Protein AF-A0A1H0ES76-F1 (afdb_monomer_lite)

Radius of gyration: 11.17 Å; chains: 1; bounding box: 20×21×28 Å

Secondary structure (DSSP, 8-state):
-EEEEEETTEEEEEEEEEEEEEEEEEEETTEEEEEEEETTTTEEEEEEEEHHHHH--

Structure (mmCIF, N/CA/C/O backbone):
data_AF-A0A1H0ES76-F1
#
_entry.id   AF-A0A1H0ES76-F1
#
loop_
_atom_site.group_PDB
_atom_site.id
_atom_site.type_symbol
_atom_site.label_atom_id
_atom_site.label_alt_id
_atom_site.label_comp_id
_atom_site.label_asym_id
_atom_site.label_entity_id
_atom_site.label_seq_id
_atom_site.pdbx_PDB_ins_code
_atom_site.Cartn_x
_atom_site.Cartn_y
_atom_site.Cartn_z
_atom_site.occupancy
_atom_site.B_iso_or_equiv
_atom_site.auth_seq_id
_atom_site.auth_comp_id
_atom_site.auth_asym_id
_atom_site.auth_atom_id
_atom_site.pdbx_PDB_model_num
ATOM 1 N N . MET A 1 1 ? 3.917 -6.603 0.860 1.00 88.88 1 MET A N 1
ATOM 2 C CA . MET A 1 1 ? 4.636 -5.386 1.299 1.00 88.88 1 MET A CA 1
ATOM 3 C C . MET A 1 1 ? 4.093 -4.911 2.649 1.00 88.88 1 MET A C 1
ATOM 5 O O . MET A 1 1 ? 2.913 -5.111 2.916 1.00 88.88 1 MET A O 1
ATOM 9 N N . GLU A 1 2 ? 4.911 -4.296 3.506 1.00 92.12 2 GLU A N 1
ATOM 10 C CA . GLU A 1 2 ? 4.445 -3.634 4.737 1.00 92.12 2 GLU A CA 1
ATOM 11 C C . GLU A 1 2 ? 4.714 -2.127 4.664 1.00 92.12 2 GLU A C 1
ATOM 13 O O . GLU A 1 2 ? 5.838 -1.713 4.397 1.00 92.12 2 GLU A O 1
ATOM 18 N N . VAL A 1 3 ? 3.691 -1.309 4.921 1.00 91.00 3 VAL A N 1
ATOM 19 C CA . VAL A 1 3 ? 3.783 0.160 4.925 1.00 91.00 3 VAL A CA 1
ATOM 20 C C . VAL A 1 3 ? 3.413 0.689 6.305 1.00 91.00 3 VAL A C 1
ATOM 22 O O . VAL A 1 3 ? 2.449 0.238 6.924 1.00 91.00 3 VAL A O 1
ATOM 25 N N . ILE A 1 4 ? 4.182 1.652 6.811 1.00 92.62 4 ILE A N 1
ATOM 26 C CA . ILE A 1 4 ? 3.934 2.266 8.117 1.00 92.62 4 ILE A CA 1
ATOM 27 C C . ILE A 1 4 ? 3.209 3.595 7.913 1.00 92.62 4 ILE A C 1
ATOM 29 O O . ILE A 1 4 ? 3.817 4.587 7.518 1.00 92.62 4 ILE A O 1
ATOM 33 N N . GLU A 1 5 ? 1.927 3.645 8.268 1.00 90.06 5 GLU A N 1
ATOM 34 C CA . GLU A 1 5 ? 1.176 4.899 8.336 1.00 90.06 5 GLU A CA 1
ATOM 35 C C . GLU A 1 5 ? 1.289 5.483 9.751 1.00 90.06 5 GLU A C 1
ATOM 37 O O . GLU A 1 5 ? 1.050 4.797 10.748 1.00 90.06 5 GLU A O 1
ATOM 42 N N . THR A 1 6 ? 1.633 6.770 9.866 1.00 90.81 6 THR A N 1
ATOM 43 C CA . THR A 1 6 ? 1.559 7.492 11.146 1.00 90.81 6 THR A CA 1
ATOM 44 C C . THR A 1 6 ? 0.387 8.463 11.130 1.00 90.81 6 THR A C 1
ATOM 46 O O . THR A 1 6 ? 0.445 9.514 10.497 1.00 90.81 6 THR A O 1
ATOM 49 N N . LYS A 1 7 ? -0.665 8.155 11.892 1.00 87.00 7 LYS A N 1
ATOM 50 C CA . LYS A 1 7 ? -1.874 8.979 11.992 1.00 87.00 7 LYS A CA 1
ATOM 51 C C . LYS A 1 7 ? -2.118 9.398 13.434 1.00 87.00 7 LYS A C 1
ATOM 53 O O . LYS A 1 7 ? -2.287 8.567 14.323 1.00 87.00 7 LYS A O 1
ATOM 58 N N . ARG A 1 8 ? -2.143 10.714 13.684 1.00 87.62 8 ARG A N 1
ATOM 59 C CA . ARG A 1 8 ? -2.356 11.308 15.026 1.00 87.62 8 ARG A CA 1
ATOM 60 C C . ARG A 1 8 ? -1.403 10.752 16.101 1.00 87.62 8 ARG A C 1
ATOM 62 O O . ARG A 1 8 ? -1.817 10.477 17.223 1.00 87.62 8 ARG A O 1
ATOM 69 N N . GLY A 1 9 ? -0.136 10.539 15.743 1.00 90.75 9 GLY A N 1
ATOM 70 C CA . GLY A 1 9 ? 0.882 9.993 16.649 1.00 90.75 9 GLY A CA 1
ATOM 71 C C . GLY A 1 9 ? 0.784 8.484 16.904 1.00 90.75 9 GLY A C 1
ATOM 72 O O . GLY A 1 9 ? 1.603 7.948 17.645 1.00 90.75 9 GLY A O 1
ATOM 73 N N . ARG A 1 10 ? -0.175 7.779 16.288 1.00 90.44 10 ARG A N 1
ATOM 74 C CA . ARG A 1 10 ? -0.234 6.313 16.287 1.00 90.44 10 ARG A CA 1
ATOM 75 C C . ARG A 1 10 ? 0.344 5.782 14.984 1.00 90.44 10 ARG A C 1
ATOM 77 O O . ARG A 1 10 ? -0.005 6.277 13.916 1.00 90.44 10 ARG A O 1
ATOM 84 N N . LYS A 1 11 ? 1.223 4.789 15.095 1.00 93.25 11 LYS A N 1
ATOM 85 C CA . LYS A 1 11 ? 1.767 4.056 13.952 1.00 93.25 11 LYS A CA 1
ATOM 86 C C . LYS A 1 11 ? 0.922 2.810 13.719 1.00 93.25 11 LYS A C 1
ATOM 88 O O . LYS A 1 11 ? 0.716 2.045 14.659 1.00 93.25 11 LYS A O 1
ATOM 93 N N . THR A 1 12 ? 0.471 2.616 12.489 1.00 92.81 12 THR A N 1
ATOM 94 C CA . THR A 1 12 ? -0.218 1.407 12.036 1.00 92.81 12 THR A CA 1
ATOM 95 C C . THR A 1 12 ? 0.616 0.780 10.931 1.00 92.81 12 THR A C 1
ATOM 97 O O . THR A 1 12 ? 1.075 1.480 10.032 1.00 92.81 12 THR A O 1
ATOM 100 N N . ILE A 1 13 ? 0.825 -0.532 11.006 1.00 94.88 13 ILE A N 1
ATOM 101 C CA . ILE A 1 13 ? 1.505 -1.290 9.955 1.00 94.88 13 ILE A CA 1
ATOM 102 C C . ILE A 1 13 ? 0.424 -1.885 9.048 1.00 94.88 13 ILE A C 1
ATOM 104 O O . ILE A 1 13 ? -0.398 -2.695 9.486 1.00 94.88 13 ILE A O 1
ATOM 108 N N . HIS A 1 14 ? 0.400 -1.445 7.796 1.00 94.06 14 HIS A N 1
ATOM 109 C CA . HIS A 1 14 ? -0.482 -1.953 6.756 1.00 94.06 14 HIS A CA 1
ATOM 110 C C . HIS A 1 14 ? 0.252 -3.051 6.001 1.00 94.06 14 HIS A C 1
ATOM 112 O O . HIS A 1 14 ? 1.286 -2.797 5.388 1.00 94.06 14 HIS A O 1
ATOM 118 N N . ARG A 1 15 ? -0.288 -4.266 6.026 1.00 95.38 15 ARG A N 1
ATOM 119 C CA . ARG A 1 15 ? 0.186 -5.361 5.188 1.00 95.38 15 ARG A CA 1
ATOM 120 C C . ARG A 1 15 ? -0.585 -5.318 3.872 1.00 95.38 15 ARG A C 1
ATOM 122 O O . ARG A 1 15 ? -1.793 -5.544 3.862 1.00 95.38 15 ARG A O 1
ATOM 129 N N . LEU A 1 16 ? 0.105 -4.937 2.804 1.00 94.88 16 LEU A N 1
ATOM 130 C CA . LEU A 1 16 ? -0.441 -4.759 1.461 1.00 94.88 16 LEU A CA 1
ATOM 131 C C . LEU A 1 16 ? -0.061 -5.957 0.590 1.00 94.88 16 LEU A C 1
ATOM 133 O O . LEU A 1 16 ? 1.104 -6.375 0.580 1.00 94.88 16 LEU A O 1
ATOM 137 N N . ASP A 1 17 ? -1.035 -6.485 -0.142 1.00 93.88 17 ASP A N 1
ATOM 138 C CA . ASP A 1 17 ? -0.824 -7.514 -1.157 1.00 93.88 17 ASP A CA 1
ATOM 139 C C . ASP A 1 17 ? -0.699 -6.852 -2.533 1.00 93.88 17 ASP A C 1
ATOM 141 O O . ASP A 1 17 ? -1.693 -6.595 -3.206 1.00 93.88 17 ASP A O 1
ATOM 145 N N . THR A 1 18 ? 0.536 -6.553 -2.939 1.00 90.50 18 THR A N 1
ATOM 146 C CA . THR A 1 18 ? 0.857 -5.855 -4.195 1.00 90.50 18 THR A CA 1
ATOM 147 C C . THR A 1 18 ? 0.601 -6.703 -5.442 1.00 90.50 18 THR A C 1
ATOM 149 O O . THR A 1 18 ? 0.636 -6.169 -6.545 1.00 90.50 18 THR A O 1
ATOM 152 N N . SER A 1 19 ? 0.273 -7.991 -5.283 1.00 91.12 19 SER A N 1
ATOM 153 C CA . SER A 1 19 ? -0.224 -8.832 -6.378 1.00 91.12 19 SER A CA 1
ATOM 154 C C . SER A 1 19 ? -1.712 -8.608 -6.672 1.00 91.12 19 SER A C 1
ATOM 156 O O . SER A 1 19 ? -2.193 -8.921 -7.761 1.00 91.12 19 SER A O 1
ATOM 158 N N . GLN A 1 20 ? -2.444 -8.043 -5.707 1.00 94.12 20 GLN A N 1
ATOM 159 C CA . GLN A 1 20 ? -3.856 -7.711 -5.811 1.00 94.12 20 GLN A CA 1
ATOM 160 C C . GLN A 1 20 ? -4.014 -6.196 -5.907 1.00 94.12 20 GLN A C 1
ATOM 162 O O . GLN A 1 20 ? -4.143 -5.499 -4.899 1.00 94.12 20 GLN A O 1
ATOM 167 N N . VAL A 1 21 ? -4.022 -5.697 -7.141 1.00 94.88 21 VAL A N 1
ATOM 168 C CA . VAL A 1 21 ? -4.230 -4.284 -7.472 1.00 94.88 21 VAL A CA 1
ATOM 169 C C . VAL A 1 21 ? -5.474 -4.160 -8.342 1.00 94.88 21 VAL A C 1
ATOM 171 O O . VAL A 1 21 ? -5.572 -4.811 -9.379 1.00 94.88 21 VAL A O 1
ATOM 174 N N . ASP A 1 22 ? -6.425 -3.334 -7.908 1.00 96.06 22 ASP A N 1
ATOM 175 C CA . ASP A 1 22 ? -7.682 -3.102 -8.631 1.00 96.06 22 ASP A CA 1
ATOM 176 C C . ASP A 1 22 ? -7.555 -1.929 -9.611 1.00 96.06 22 ASP A C 1
ATOM 178 O O . ASP A 1 22 ? -8.002 -2.013 -10.754 1.00 96.06 22 ASP A O 1
ATOM 182 N N . GLN A 1 23 ? -6.928 -0.828 -9.181 1.00 96.38 23 GLN A N 1
ATOM 183 C CA . GLN A 1 23 ? -6.816 0.404 -9.969 1.00 96.38 23 GLN A CA 1
ATOM 184 C C . GLN A 1 23 ? -5.463 1.078 -9.778 1.00 96.38 23 GLN A C 1
ATOM 186 O O . GLN A 1 23 ? -4.863 1.008 -8.708 1.00 96.38 23 GLN A O 1
ATOM 191 N N . LEU A 1 24 ? -5.024 1.779 -10.819 1.00 95.94 24 LEU A N 1
ATOM 192 C CA . LEU A 1 24 ? -3.874 2.674 -10.807 1.00 95.94 24 LEU A CA 1
ATOM 193 C C . LEU A 1 24 ? -4.362 4.083 -11.133 1.00 95.94 24 LEU A C 1
ATOM 195 O O . LEU A 1 24 ? -5.237 4.241 -11.986 1.00 95.94 24 LEU A O 1
ATOM 199 N N . ASP A 1 25 ? -3.797 5.077 -10.459 1.00 95.56 25 ASP A N 1
ATOM 200 C CA . ASP A 1 25 ? -4.150 6.484 -10.647 1.00 95.56 25 ASP A CA 1
ATOM 201 C C . ASP A 1 25 ? -2.894 7.319 -10.962 1.00 95.56 25 ASP A C 1
ATOM 203 O O . ASP A 1 25 ? -2.303 7.179 -12.036 1.00 95.56 25 ASP A O 1
ATOM 207 N N . GLU A 1 26 ? -2.427 8.149 -10.031 1.00 96.69 26 GLU A N 1
ATOM 208 C CA . GLU A 1 26 ? -1.313 9.076 -10.246 1.00 96.69 26 GLU A CA 1
ATOM 209 C C . GLU A 1 26 ? 0.079 8.418 -10.176 1.00 96.69 26 GLU A C 1
ATOM 211 O O . GLU A 1 26 ? 0.328 7.525 -9.369 1.00 96.69 26 GLU A O 1
ATOM 216 N N . ILE A 1 27 ? 1.026 8.916 -10.981 1.00 96.38 27 ILE A N 1
ATOM 217 C CA . ILE A 1 27 ? 2.459 8.582 -10.886 1.00 96.38 27 ILE A CA 1
ATOM 2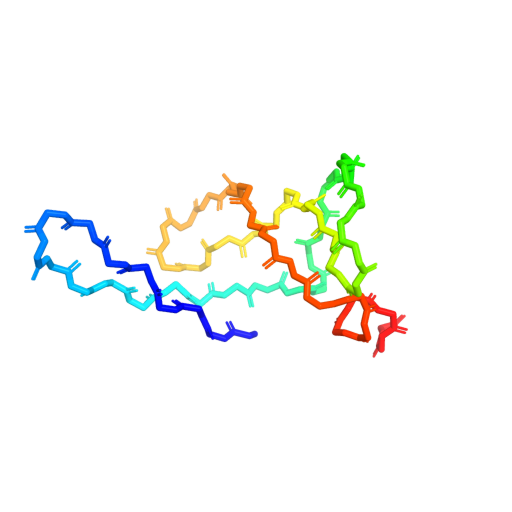18 C C . ILE A 1 27 ? 3.207 9.783 -10.311 1.00 96.38 27 ILE A C 1
ATOM 220 O O . ILE A 1 27 ? 3.058 10.901 -10.806 1.00 96.38 27 ILE A O 1
ATOM 224 N N . SER A 1 28 ? 4.061 9.542 -9.317 1.00 94.44 28 SER A N 1
ATOM 225 C CA . SER A 1 28 ? 4.911 10.563 -8.702 1.00 94.44 28 SER A CA 1
ATOM 226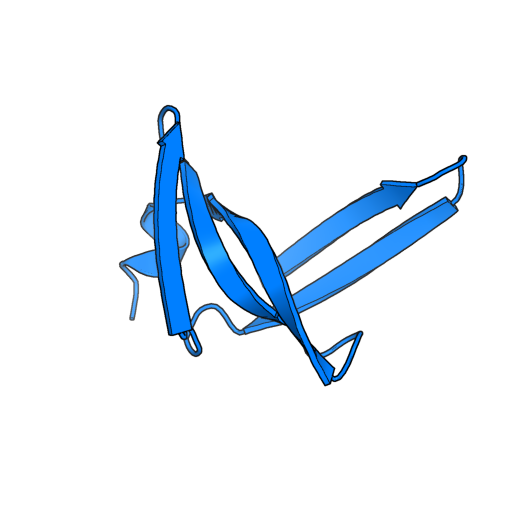 C C . SER A 1 28 ? 6.325 10.021 -8.507 1.00 94.44 28 SER A C 1
ATOM 228 O O . SER A 1 28 ? 6.589 9.240 -7.597 1.00 94.44 28 SER A O 1
ATOM 230 N N . GLY A 1 29 ? 7.252 10.447 -9.368 1.00 95.00 29 GLY A N 1
ATOM 231 C CA . GLY A 1 29 ? 8.620 9.925 -9.368 1.00 95.00 29 GLY A CA 1
ATOM 232 C C . GLY A 1 29 ? 8.642 8.424 -9.669 1.00 95.00 29 GLY A C 1
ATOM 233 O O . GLY A 1 29 ? 8.136 7.994 -10.709 1.00 95.00 29 GLY A O 1
ATOM 234 N N . ASP A 1 30 ? 9.211 7.651 -8.747 1.00 95.00 30 ASP A N 1
ATOM 235 C CA . ASP A 1 30 ? 9.302 6.190 -8.836 1.00 95.00 30 ASP A CA 1
ATOM 236 C C . ASP A 1 30 ? 8.112 5.473 -8.176 1.00 95.00 30 ASP A C 1
ATOM 238 O O . ASP A 1 30 ? 8.041 4.248 -8.197 1.00 95.00 30 ASP A O 1
ATOM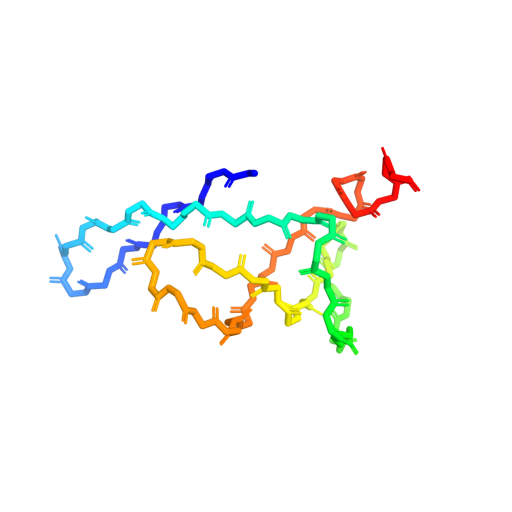 242 N N . GLU A 1 31 ? 7.137 6.216 -7.648 1.00 95.31 31 GLU A N 1
ATOM 243 C CA . GLU A 1 31 ? 5.943 5.665 -7.009 1.00 95.31 31 GLU A CA 1
ATOM 244 C C . GLU A 1 31 ? 4.709 5.774 -7.919 1.00 95.31 31 GLU A C 1
ATOM 246 O O . GLU A 1 31 ? 4.556 6.698 -8.725 1.00 95.31 31 GLU A O 1
ATOM 251 N N . GLN A 1 32 ? 3.798 4.819 -7.765 1.00 96.12 32 GLN A N 1
ATOM 252 C CA . GLN A 1 32 ? 2.479 4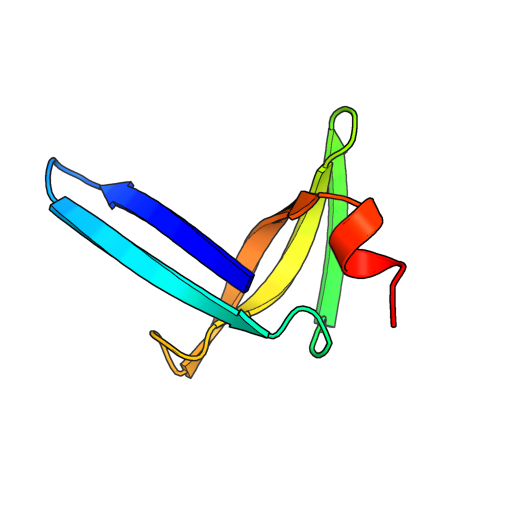.786 -8.384 1.00 96.12 32 GLN A CA 1
ATOM 253 C C . GLN A 1 32 ? 1.425 4.716 -7.278 1.00 96.12 32 GLN A C 1
ATOM 255 O O . GLN A 1 32 ? 1.484 3.856 -6.398 1.00 96.12 32 GLN A O 1
ATOM 260 N N . LEU A 1 33 ? 0.437 5.604 -7.345 1.00 96.50 33 LEU A N 1
ATOM 261 C CA . LEU A 1 33 ? -0.762 5.528 -6.527 1.00 96.50 33 LEU A CA 1
ATOM 262 C C . LEU A 1 33 ? -1.620 4.374 -7.042 1.00 96.50 33 LEU A C 1
ATOM 264 O O . LEU A 1 33 ? -2.057 4.382 -8.198 1.00 96.50 33 LEU A O 1
ATOM 268 N N . ALA A 1 34 ? -1.828 3.377 -6.190 1.00 96.25 34 ALA A N 1
ATOM 269 C CA . ALA A 1 34 ? -2.530 2.151 -6.531 1.00 96.25 34 ALA A CA 1
ATOM 270 C C . ALA A 1 34 ? -3.582 1.810 -5.474 1.00 96.25 34 ALA A C 1
ATOM 272 O O . ALA A 1 34 ? -3.356 1.955 -4.268 1.00 96.25 34 ALA A O 1
ATOM 273 N N . LEU A 1 35 ? -4.738 1.337 -5.935 1.00 97.12 35 LEU A N 1
ATOM 274 C CA . LEU A 1 35 ? -5.778 0.756 -5.103 1.00 97.12 35 LEU A CA 1
ATOM 275 C C . LEU A 1 35 ? -5.429 -0.714 -4.887 1.00 97.12 35 LEU A C 1
ATOM 277 O O . LEU A 1 35 ? -5.657 -1.556 -5.756 1.00 97.12 35 LEU A O 1
ATOM 281 N N . VAL A 1 36 ? -4.853 -1.007 -3.727 1.00 96.62 36 VAL A N 1
ATOM 282 C CA . VAL A 1 36 ? -4.281 -2.313 -3.386 1.00 96.62 36 VAL A CA 1
ATOM 283 C C . VAL A 1 36 ? -5.056 -2.959 -2.241 1.00 96.62 36 VAL A C 1
ATOM 285 O O . VAL A 1 36 ? -5.641 -2.274 -1.392 1.00 96.62 36 VAL A O 1
ATOM 288 N N . TRP A 1 37 ? -5.084 -4.289 -2.202 1.00 96.69 37 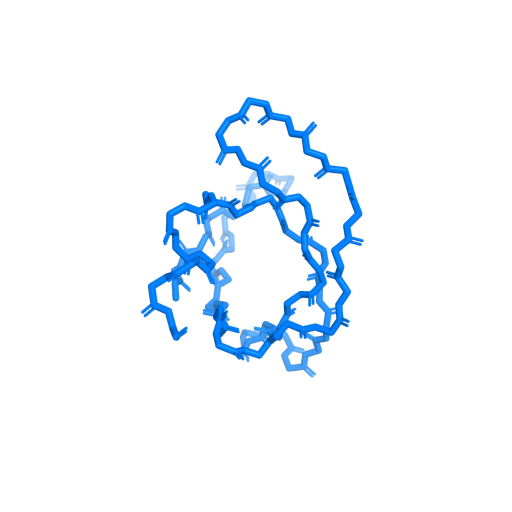TRP A N 1
ATOM 289 C CA . TRP A 1 37 ? -5.703 -5.006 -1.095 1.00 96.69 37 TRP A CA 1
ATOM 290 C C . TRP A 1 37 ? -4.860 -4.871 0.180 1.00 96.69 37 TRP A C 1
ATOM 292 O O . TRP A 1 37 ? -3.706 -5.301 0.241 1.00 96.69 37 TRP A O 1
ATOM 302 N N . CYS A 1 38 ? -5.446 -4.294 1.232 1.00 96.69 38 CYS A N 1
ATOM 303 C CA . CYS A 1 38 ? -4.833 -4.230 2.554 1.00 96.69 38 CYS A CA 1
ATOM 304 C C . CYS A 1 38 ? -5.352 -5.376 3.431 1.00 96.69 38 CYS A C 1
ATOM 306 O O . CYS A 1 38 ? -6.513 -5.377 3.845 1.00 96.69 38 CYS A O 1
ATOM 308 N N . GLU A 1 39 ? -4.485 -6.323 3.794 1.00 96.56 39 GLU A N 1
ATOM 309 C CA . GLU A 1 39 ? -4.832 -7.441 4.679 1.00 96.56 39 GLU A CA 1
ATOM 310 C C . GLU A 1 39 ? -5.127 -6.977 6.111 1.00 96.56 39 GLU A C 1
ATOM 312 O O . GLU A 1 39 ? -6.009 -7.535 6.769 1.00 96.56 39 GLU A O 1
ATOM 317 N N . THR A 1 40 ? -4.440 -5.928 6.585 1.00 94.62 40 THR A N 1
ATOM 318 C CA . THR A 1 40 ? -4.655 -5.356 7.928 1.00 94.62 40 THR A CA 1
ATOM 319 C C . THR A 1 40 ? -6.093 -4.863 8.101 1.00 94.62 40 THR A C 1
ATOM 321 O O . THR A 1 40 ? -6.707 -5.100 9.141 1.00 94.62 40 THR A O 1
ATOM 324 N N . HIS A 1 41 ? -6.652 -4.205 7.082 1.00 94.31 41 HIS A N 1
ATOM 325 C CA . HIS A 1 41 ? -8.008 -3.649 7.127 1.00 94.31 41 HIS A CA 1
ATOM 326 C C . HIS A 1 41 ? -9.049 -4.472 6.360 1.00 94.31 41 HIS A C 1
ATOM 328 O O . HIS A 1 41 ? -10.237 -4.154 6.434 1.00 94.31 41 HIS A O 1
ATOM 334 N N . ARG A 1 42 ? -8.618 -5.531 5.659 1.00 96.75 42 ARG A N 1
ATOM 335 C CA . ARG A 1 42 ? -9.438 -6.408 4.808 1.00 96.75 42 ARG A CA 1
ATOM 336 C C . ARG A 1 42 ? -10.324 -5.627 3.840 1.00 96.75 42 ARG A C 1
ATOM 338 O O . ARG A 1 42 ? -11.527 -5.874 3.740 1.00 96.75 42 ARG A O 1
ATOM 345 N N . LYS A 1 43 ? -9.727 -4.642 3.177 1.00 97.38 43 LYS A N 1
ATOM 346 C CA . LYS A 1 43 ? -10.389 -3.787 2.191 1.00 97.38 43 LYS A CA 1
ATOM 347 C C . LYS A 1 43 ? -9.369 -3.226 1.206 1.00 97.38 43 LYS A C 1
ATOM 349 O O . LYS A 1 43 ? -8.171 -3.214 1.483 1.00 97.38 43 LYS A O 1
ATOM 354 N N . TRP A 1 44 ? -9.880 -2.707 0.100 1.00 97.00 44 TRP A N 1
ATOM 355 C CA . TRP A 1 44 ? -9.112 -1.930 -0.862 1.00 97.00 44 TRP A CA 1
ATOM 356 C C . TRP A 1 44 ? -8.739 -0.565 -0.281 1.00 97.00 44 TRP A C 1
ATOM 358 O O . TRP A 1 44 ? -9.594 0.136 0.271 1.00 97.00 44 TRP A O 1
ATOM 368 N N . GLU A 1 45 ? -7.465 -0.201 -0.386 1.00 97.12 45 GLU A N 1
ATOM 369 C CA . GLU A 1 45 ? -6.929 1.073 0.088 1.00 97.12 45 GLU A CA 1
ATOM 370 C C . GLU A 1 45 ? -5.981 1.677 -0.943 1.00 97.12 45 GLU A C 1
ATOM 372 O O . GLU A 1 45 ? -5.214 0.965 -1.586 1.00 97.12 45 GLU A O 1
ATOM 377 N N . TRP A 1 46 ? -6.030 3.000 -1.079 1.00 95.94 46 TRP A N 1
ATOM 378 C CA . TRP A 1 46 ? -5.078 3.737 -1.898 1.00 95.94 46 TRP A CA 1
ATOM 379 C C . TRP A 1 46 ? -3.763 3.893 -1.147 1.00 95.94 46 TRP A C 1
ATOM 381 O O . TRP A 1 46 ? -3.743 4.470 -0.058 1.00 95.94 46 TRP A O 1
ATOM 391 N N . HIS A 1 47 ? -2.681 3.404 -1.746 1.00 95.25 47 HIS A N 1
ATOM 392 C CA . HIS A 1 47 ? -1.322 3.563 -1.239 1.00 95.25 47 HIS A CA 1
ATOM 393 C C . HIS A 1 47 ? -0.387 3.968 -2.376 1.00 95.25 47 HIS A C 1
ATOM 395 O O . HIS A 1 47 ? -0.561 3.541 -3.517 1.00 95.25 47 HIS A O 1
ATOM 401 N N . TRP A 1 48 ? 0.603 4.799 -2.053 1.00 94.25 48 TRP A N 1
ATOM 402 C CA . TRP A 1 48 ? 1.747 5.028 -2.930 1.00 94.25 48 TRP A CA 1
ATOM 403 C C . TRP A 1 48 ? 2.683 3.833 -2.797 1.00 94.25 48 TRP A C 1
ATOM 405 O O . TRP A 1 48 ? 3.076 3.472 -1.686 1.00 94.25 48 TRP A O 1
ATOM 415 N N . ILE A 1 49 ? 2.965 3.182 -3.919 1.00 92.69 49 ILE A N 1
ATOM 416 C CA . ILE A 1 49 ? 3.771 1.965 -3.978 1.00 92.69 49 ILE A CA 1
ATOM 417 C C . ILE A 1 49 ? 4.899 2.210 -4.968 1.00 92.69 49 ILE A C 1
ATOM 419 O O . ILE A 1 49 ? 4.668 2.758 -6.047 1.00 92.69 49 ILE A O 1
ATOM 423 N N . ASP A 1 50 ? 6.109 1.797 -4.605 1.00 92.69 50 ASP A N 1
ATOM 424 C CA . ASP A 1 50 ? 7.238 1.815 -5.527 1.00 92.69 50 ASP A CA 1
ATOM 425 C C . ASP A 1 50 ? 6.889 0.998 -6.780 1.00 92.69 50 ASP A C 1
ATOM 427 O O . ASP A 1 50 ? 6.394 -0.129 -6.708 1.00 92.69 50 ASP A O 1
ATOM 431 N N . ARG A 1 51 ? 7.112 1.576 -7.957 1.00 90.94 51 ARG A N 1
ATOM 432 C CA . ARG A 1 51 ? 6.750 0.946 -9.229 1.00 90.94 51 ARG A CA 1
ATOM 433 C C . ARG A 1 51 ? 7.525 -0.339 -9.490 1.00 90.94 51 ARG A C 1
ATOM 435 O O . ARG A 1 51 ? 7.018 -1.188 -10.221 1.00 90.94 51 ARG A O 1
ATOM 442 N N . ALA A 1 52 ? 8.716 -0.501 -8.916 1.00 89.50 52 ALA A N 1
ATOM 443 C CA . ALA A 1 52 ? 9.453 -1.756 -8.986 1.00 89.50 52 ALA A CA 1
ATOM 444 C C . ALA A 1 52 ? 8.689 -2.889 -8.280 1.00 89.50 52 ALA A C 1
ATOM 446 O O . ALA A 1 52 ? 8.613 -3.989 -8.815 1.00 89.50 52 ALA A O 1
ATOM 447 N N . GLU A 1 53 ? 8.029 -2.599 -7.155 1.00 86.00 53 GLU A N 1
ATOM 448 C CA . GLU A 1 53 ? 7.247 -3.577 -6.378 1.00 86.00 53 GLU A CA 1
ATOM 449 C C . GLU A 1 53 ? 5.934 -3.987 -7.071 1.00 86.00 53 GLU A C 1
ATOM 451 O O . GLU A 1 53 ? 5.376 -5.040 -6.765 1.00 86.00 53 GLU A O 1
ATOM 456 N N . LEU A 1 54 ? 5.422 -3.159 -7.991 1.00 83.19 54 LEU A N 1
ATOM 457 C CA . LEU A 1 54 ? 4.237 -3.468 -8.804 1.00 83.19 54 LEU A CA 1
ATOM 458 C C . LEU A 1 54 ? 4.567 -4.268 -10.070 1.00 83.19 54 LEU A C 1
ATOM 460 O O . LEU A 1 54 ? 3.707 -4.983 -10.577 1.00 83.19 54 LEU A O 1
ATOM 464 N N . ASN A 1 55 ? 5.784 -4.122 -10.598 1.00 70.88 55 ASN A N 1
ATOM 465 C CA . ASN A 1 55 ? 6.210 -4.750 -11.851 1.00 70.88 55 ASN A CA 1
ATOM 466 C C . ASN A 1 55 ? 6.892 -6.116 -11.668 1.00 70.88 55 ASN A C 1
ATOM 468 O O . ASN A 1 55 ? 7.143 -6.784 -12.669 1.00 70.88 55 ASN A O 1
ATOM 472 N N . ASP A 1 56 ? 7.206 -6.533 -10.439 1.00 59.78 56 ASP A N 1
ATOM 473 C CA . ASP A 1 56 ? 7.864 -7.821 -10.151 1.00 59.78 56 ASP A CA 1
ATOM 474 C C . ASP A 1 56 ? 6.881 -9.016 -10.093 1.00 59.78 56 ASP A C 1
ATOM 476 O O . ASP A 1 56 ? 7.166 -10.031 -9.461 1.00 59.78 56 ASP A O 1
ATOM 480 N N . ASN A 1 57 ? 5.707 -8.906 -10.732 1.00 48.19 57 ASN A N 1
ATOM 481 C CA . ASN A 1 57 ? 4.646 -9.923 -10.709 1.00 48.19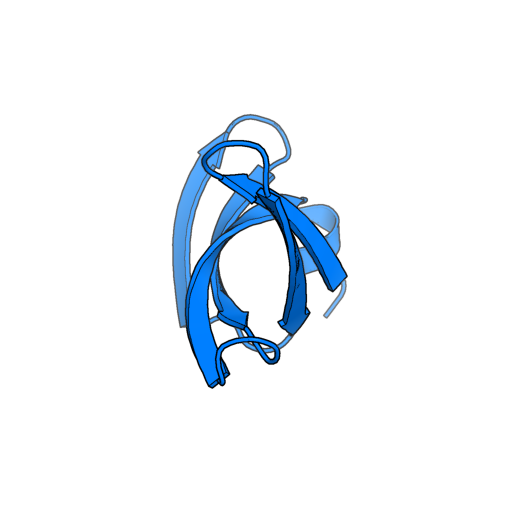 57 ASN A CA 1
ATOM 482 C C . ASN A 1 57 ? 4.312 -10.464 -12.106 1.00 48.19 57 ASN A C 1
ATOM 484 O O . ASN A 1 57 ? 4.082 -9.644 -13.025 1.00 48.19 57 ASN A O 1
#

Sequence (57 aa):
MEVIETKRGRKTIHRLDTSQVDQLDEISGDEQLALVWCETHRKWEWHWIDRAELNDN

pLDDT: mean 91.87, std 8.48, range [48.19, 97.38]

Foldseek 3Di:
DWDWDQDPNDTDIWDWDLVAWDDWDDDDVQWTFTQTQTPVVRHTDTDTDGVVSNPPD